Protein AF-A0A2N6J7V4-F1 (afdb_monomer_lite)

Structure (mmCIF, N/CA/C/O backbone):
data_AF-A0A2N6J7V4-F1
#
_entry.id   AF-A0A2N6J7V4-F1
#
loop_
_atom_site.group_PDB
_atom_site.id
_atom_site.type_symbol
_atom_site.label_atom_id
_atom_site.label_alt_id
_atom_site.label_comp_id
_atom_site.label_asym_id
_atom_site.label_entity_id
_atom_site.label_seq_id
_atom_site.pdbx_PDB_ins_code
_atom_site.Cartn_x
_atom_site.Cartn_y
_atom_site.Cartn_z
_atom_site.occupancy
_atom_site.B_iso_or_equiv
_atom_site.auth_seq_id
_atom_site.auth_comp_id
_atom_site.auth_asym_id
_atom_site.auth_atom_id
_atom_site.pdbx_PDB_model_num
ATOM 1 N N . MET A 1 1 ? -18.278 -46.602 -12.268 1.00 38.25 1 MET A N 1
ATOM 2 C CA . MET A 1 1 ? -18.346 -45.937 -10.948 1.00 38.25 1 MET A CA 1
ATOM 3 C C . MET A 1 1 ? -17.255 -44.877 -10.926 1.00 38.25 1 MET A C 1
ATOM 5 O O . MET A 1 1 ? -16.092 -45.246 -10.916 1.00 38.25 1 MET A O 1
ATOM 9 N N . ASN A 1 2 ? -17.610 -43.594 -11.039 1.00 44.28 2 ASN A N 1
ATOM 10 C CA . ASN A 1 2 ? -16.639 -42.495 -11.039 1.00 44.28 2 ASN A CA 1
ATOM 11 C C . ASN A 1 2 ? -16.479 -41.987 -9.604 1.00 44.28 2 ASN A C 1
ATOM 13 O O . ASN A 1 2 ? -17.447 -41.515 -9.011 1.00 44.28 2 ASN A O 1
ATOM 17 N N . ALA A 1 3 ? -15.284 -42.137 -9.037 1.00 55.78 3 ALA A N 1
ATOM 18 C CA . ALA A 1 3 ? -14.960 -41.598 -7.724 1.00 55.78 3 ALA A CA 1
ATOM 19 C C . ALA A 1 3 ? -14.807 -40.066 -7.817 1.00 55.78 3 ALA A C 1
ATOM 21 O O . ALA A 1 3 ? -14.189 -39.584 -8.770 1.00 55.78 3 ALA A O 1
ATOM 22 N N . PRO A 1 4 ? -15.340 -39.285 -6.863 1.00 52.34 4 PRO A N 1
ATOM 23 C CA . PRO A 1 4 ? -15.136 -37.845 -6.856 1.00 52.34 4 PRO A CA 1
ATOM 24 C C . PRO A 1 4 ? -13.683 -37.544 -6.472 1.00 52.34 4 PRO A C 1
ATOM 26 O O . PRO A 1 4 ? -13.243 -37.858 -5.364 1.00 52.34 4 PRO A O 1
ATOM 29 N N . LEU A 1 5 ? -12.938 -36.931 -7.394 1.00 55.72 5 LEU A N 1
ATOM 30 C CA . LEU A 1 5 ? -11.620 -36.367 -7.119 1.00 55.72 5 LEU A CA 1
ATOM 31 C C . LEU A 1 5 ? -11.803 -35.178 -6.167 1.00 55.72 5 LEU A C 1
ATOM 33 O O . LEU A 1 5 ? -12.220 -34.096 -6.575 1.00 55.72 5 LEU A O 1
ATOM 37 N N . LYS A 1 6 ? -11.529 -35.397 -4.879 1.00 50.66 6 LYS A N 1
ATOM 38 C CA . LYS A 1 6 ? -11.416 -34.319 -3.896 1.00 50.66 6 LYS A CA 1
ATOM 39 C C . LYS A 1 6 ? -10.133 -33.552 -4.193 1.00 50.66 6 LYS A C 1
ATOM 41 O O . LYS A 1 6 ? -9.037 -34.062 -3.988 1.00 50.66 6 LYS A O 1
ATOM 46 N N . PHE A 1 7 ? -10.283 -32.337 -4.700 1.00 53.12 7 PHE A N 1
ATOM 47 C CA . PHE A 1 7 ? -9.199 -31.371 -4.774 1.00 53.12 7 PHE A CA 1
ATOM 48 C C . PHE A 1 7 ? -8.951 -30.850 -3.354 1.00 53.12 7 PHE A C 1
ATOM 50 O O . PHE A 1 7 ? -9.675 -29.997 -2.848 1.00 53.12 7 PHE A O 1
ATOM 57 N N . GLU A 1 8 ? -7.950 -31.395 -2.670 1.00 46.50 8 GLU A N 1
ATOM 58 C CA . GLU A 1 8 ? -7.435 -30.745 -1.469 1.00 46.50 8 GLU A CA 1
ATOM 59 C C . GLU A 1 8 ? -6.614 -29.541 -1.921 1.00 46.50 8 GLU A C 1
ATOM 61 O O . GLU A 1 8 ? -5.462 -29.652 -2.339 1.00 46.50 8 GLU A O 1
ATOM 66 N N . VAL A 1 9 ? -7.249 -28.369 -1.889 1.00 51.03 9 VAL A N 1
ATOM 67 C CA . VAL A 1 9 ? -6.536 -27.096 -1.909 1.00 51.03 9 VAL A CA 1
ATOM 68 C C . VAL A 1 9 ? -5.698 -27.077 -0.639 1.00 51.03 9 VAL A C 1
ATOM 70 O O . VAL A 1 9 ? -6.197 -26.785 0.447 1.00 51.03 9 VAL A O 1
ATOM 73 N N . ILE A 1 10 ? -4.419 -27.421 -0.768 1.00 41.47 10 ILE A N 1
ATOM 74 C CA . ILE A 1 10 ? -3.425 -27.217 0.281 1.00 41.47 10 ILE A CA 1
ATOM 75 C C . ILE A 1 10 ? -3.166 -25.708 0.329 1.00 41.47 10 ILE A C 1
ATOM 77 O O 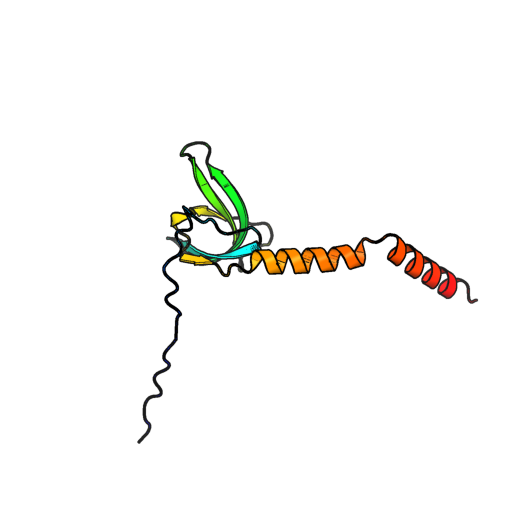. ILE A 1 10 ? -2.158 -25.204 -0.161 1.00 41.47 10 ILE A O 1
ATOM 81 N N . ALA A 1 11 ? -4.116 -24.956 0.882 1.00 43.50 11 ALA A N 1
ATOM 82 C CA . ALA A 1 11 ? -3.818 -23.640 1.402 1.00 43.50 11 ALA A CA 1
ATOM 83 C C . ALA A 1 11 ? -2.900 -23.904 2.590 1.00 43.50 11 ALA A C 1
ATOM 85 O O . ALA A 1 11 ? -3.351 -24.358 3.642 1.00 43.50 11 ALA A O 1
ATOM 86 N N . ALA A 1 12 ? -1.595 -23.712 2.393 1.00 41.38 12 ALA A N 1
ATOM 87 C CA . ALA A 1 12 ? -0.665 -23.647 3.500 1.00 41.38 12 ALA A CA 1
ATOM 88 C C . ALA A 1 12 ? -1.259 -22.642 4.489 1.00 41.38 12 ALA A C 1
ATOM 90 O O . ALA A 1 12 ? -1.295 -21.445 4.214 1.00 41.38 12 ALA A O 1
ATOM 91 N N . ALA A 1 13 ? -1.786 -23.138 5.608 1.00 44.03 13 ALA A N 1
ATOM 92 C CA . ALA A 1 13 ? -2.197 -22.323 6.732 1.00 44.03 13 ALA A CA 1
ATOM 93 C C . ALA A 1 13 ? -0.913 -21.782 7.368 1.00 44.03 13 ALA A C 1
ATOM 95 O O . ALA A 1 13 ? -0.489 -22.195 8.446 1.00 44.03 13 ALA A O 1
ATOM 96 N N . SER A 1 14 ? -0.221 -20.906 6.638 1.00 53.56 14 SER A N 1
ATOM 97 C CA . SER A 1 14 ? 0.848 -20.094 7.170 1.00 53.56 14 SER A CA 1
ATOM 98 C C . SER A 1 14 ? 0.201 -19.283 8.274 1.00 53.56 14 SER A C 1
ATOM 100 O O . SER A 1 14 ? -0.654 -18.440 8.005 1.00 53.56 14 SER A O 1
ATOM 102 N N . LYS A 1 15 ? 0.552 -19.629 9.512 1.00 55.84 15 LYS A N 1
ATOM 103 C CA . LYS A 1 15 ? 0.250 -18.901 10.742 1.00 55.84 15 LYS A CA 1
ATOM 104 C C . LYS A 1 15 ? 0.069 -17.418 10.411 1.00 55.84 15 LYS A C 1
ATOM 106 O O . LYS A 1 15 ? 1.021 -16.815 9.917 1.00 55.84 15 LYS A O 1
ATOM 111 N N . SER A 1 16 ? -1.146 -16.892 10.604 1.00 68.12 16 SER A N 1
ATOM 112 C CA . SER A 1 16 ? -1.492 -15.511 10.247 1.00 68.12 16 SER A CA 1
ATOM 113 C C . SER A 1 16 ? -0.400 -14.590 10.776 1.00 68.12 16 SER A C 1
ATOM 115 O O . SER A 1 16 ? -0.193 -14.503 11.988 1.00 68.12 16 SER A O 1
ATOM 117 N N . ARG A 1 17 ? 0.387 -14.010 9.867 1.00 83.12 17 ARG A N 1
ATOM 118 C CA . ARG A 1 17 ? 1.515 -13.164 10.239 1.00 83.12 17 ARG A CA 1
ATOM 119 C C . ARG A 1 17 ? 0.943 -11.898 10.856 1.00 83.12 17 ARG A C 1
ATOM 121 O O . ARG A 1 17 ? 0.064 -11.271 10.278 1.00 83.12 17 ARG A O 1
ATOM 128 N N . ASP A 1 18 ? 1.454 -11.522 12.019 1.00 88.19 18 ASP A N 1
ATOM 129 C CA . ASP A 1 18 ? 1.097 -10.247 12.625 1.00 88.19 18 ASP A CA 1
ATOM 130 C C . ASP A 1 18 ? 1.787 -9.122 11.844 1.00 88.19 18 ASP A C 1
ATOM 132 O O . ASP A 1 18 ? 2.967 -8.822 12.047 1.00 88.19 18 ASP A O 1
ATOM 136 N N . PHE A 1 19 ? 1.052 -8.520 10.913 1.00 90.00 19 PHE A N 1
ATOM 137 C CA . PHE A 1 19 ? 1.546 -7.413 10.103 1.00 90.00 19 PHE A CA 1
ATOM 138 C C . PHE A 1 19 ? 1.680 -6.109 10.892 1.00 90.00 19 PHE A C 1
ATOM 140 O O . PHE A 1 19 ? 2.413 -5.219 10.462 1.00 90.00 19 PHE A O 1
ATOM 147 N N . VAL A 1 20 ? 1.051 -5.991 12.065 1.00 88.19 20 VAL A N 1
ATOM 148 C CA . VAL A 1 20 ? 1.247 -4.842 12.955 1.00 88.19 20 VAL A CA 1
ATOM 149 C C . VAL A 1 20 ? 2.636 -4.901 13.577 1.00 88.19 20 VAL A C 1
ATOM 151 O O . VAL A 1 20 ? 3.305 -3.871 13.640 1.00 88.19 20 VAL A O 1
ATOM 154 N N . MET A 1 21 ? 3.106 -6.082 13.978 1.00 90.31 21 MET A N 1
ATOM 155 C CA . MET A 1 21 ? 4.457 -6.266 14.525 1.00 90.31 21 MET A CA 1
ATOM 156 C C . MET A 1 21 ? 5.520 -6.406 13.431 1.00 90.31 21 MET A C 1
ATOM 158 O O . MET A 1 21 ? 6.622 -5.873 13.559 1.00 90.31 21 MET A O 1
ATOM 162 N N . GLN A 1 22 ? 5.188 -7.084 12.334 1.00 90.75 22 GLN A N 1
ATOM 163 C CA . GLN A 1 22 ? 6.082 -7.344 11.207 1.00 90.75 22 GLN A CA 1
ATOM 164 C C . GLN A 1 22 ? 5.458 -6.818 9.907 1.00 90.75 22 GLN A C 1
ATOM 166 O O . GLN A 1 22 ? 4.897 -7.604 9.132 1.00 90.75 22 GLN A O 1
ATOM 171 N N . PRO A 1 23 ? 5.553 -5.501 9.637 1.00 90.94 23 PRO A N 1
ATOM 172 C CA . PRO A 1 23 ? 4.926 -4.893 8.469 1.00 90.94 23 PRO A CA 1
ATOM 173 C C . PRO A 1 23 ? 5.465 -5.484 7.162 1.00 90.94 23 PRO A C 1
ATOM 175 O O . PRO A 1 23 ? 6.631 -5.900 7.108 1.00 90.94 23 PRO A O 1
ATOM 178 N N . PRO A 1 24 ? 4.642 -5.529 6.102 1.00 92.81 24 PRO A N 1
ATOM 179 C CA . PRO A 1 24 ? 5.123 -5.868 4.772 1.00 92.81 24 PRO A CA 1
ATOM 180 C C . PRO A 1 24 ? 6.146 -4.830 4.294 1.00 92.81 24 PRO A C 1
ATOM 182 O O . PRO A 1 24 ? 6.199 -3.693 4.774 1.00 92.81 24 PRO A O 1
ATOM 185 N N . GLN A 1 25 ? 6.997 -5.247 3.369 1.00 92.75 25 GLN A N 1
ATOM 186 C CA . GLN A 1 25 ? 8.018 -4.417 2.749 1.00 92.75 25 GLN A CA 1
ATOM 187 C C . GLN A 1 25 ? 7.466 -3.725 1.503 1.00 92.75 25 GLN A C 1
ATOM 189 O O . GLN A 1 25 ? 6.454 -4.131 0.937 1.00 92.75 25 GLN A O 1
ATOM 194 N N . SER A 1 26 ? 8.157 -2.685 1.034 1.00 92.31 26 SER A N 1
ATOM 195 C CA . SER A 1 26 ? 7.850 -2.124 -0.281 1.00 92.31 26 SER A CA 1
ATOM 196 C C . SER A 1 26 ? 8.041 -3.172 -1.384 1.00 92.31 26 SER A C 1
ATOM 198 O O . SER A 1 26 ? 8.965 -3.988 -1.333 1.00 92.31 26 SER A O 1
ATOM 200 N N . LEU A 1 27 ? 7.160 -3.120 -2.382 1.00 93.25 27 LEU A N 1
ATOM 201 C CA . LEU A 1 27 ? 6.978 -4.074 -3.480 1.00 93.25 27 LEU A CA 1
ATOM 202 C C . LEU A 1 27 ? 6.484 -5.472 -3.074 1.00 93.25 27 LEU A C 1
ATOM 204 O O . LEU A 1 27 ? 6.355 -6.338 -3.947 1.00 93.25 27 LEU A O 1
ATOM 208 N N . ASP A 1 28 ? 6.189 -5.722 -1.79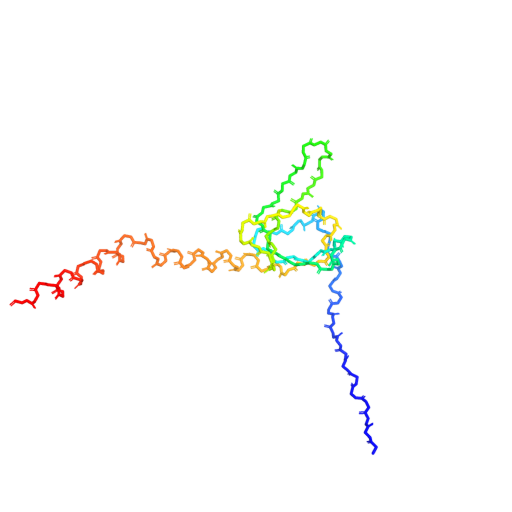7 1.00 94.75 28 ASP A N 1
ATOM 209 C CA . ASP A 1 28 ? 5.431 -6.919 -1.429 1.00 94.75 28 ASP A CA 1
ATOM 210 C C . ASP A 1 28 ? 4.013 -6.810 -1.995 1.00 94.75 28 ASP A C 1
ATOM 212 O O . ASP A 1 28 ? 3.398 -5.739 -1.955 1.00 94.75 28 ASP A O 1
ATOM 216 N N . ARG A 1 29 ? 3.488 -7.925 -2.510 1.00 95.00 29 ARG A N 1
ATOM 217 C CA . ARG A 1 29 ? 2.078 -8.015 -2.884 1.00 95.00 29 ARG A CA 1
ATOM 218 C C . ARG A 1 29 ? 1.302 -8.479 -1.669 1.00 95.00 29 ARG A C 1
ATOM 220 O O . ARG A 1 29 ? 1.603 -9.536 -1.109 1.00 95.00 29 ARG A O 1
ATOM 227 N N . ILE A 1 30 ? 0.308 -7.698 -1.276 1.00 94.88 30 ILE A N 1
ATOM 228 C CA . ILE A 1 30 ? -0.537 -8.003 -0.130 1.00 94.88 30 ILE A CA 1
ATOM 229 C C . ILE A 1 30 ? -1.980 -8.217 -0.553 1.00 94.88 30 ILE A C 1
ATOM 231 O O . ILE A 1 30 ? -2.434 -7.693 -1.569 1.00 94.88 30 ILE A O 1
ATOM 235 N N . THR A 1 31 ? -2.694 -8.979 0.263 1.00 95.00 31 THR A N 1
ATOM 236 C CA . THR A 1 31 ? -4.139 -9.177 0.168 1.00 95.00 31 THR A CA 1
ATOM 237 C C . THR A 1 31 ? -4.788 -8.672 1.445 1.00 95.00 31 THR A C 1
ATOM 239 O O . THR A 1 31 ? -4.264 -8.916 2.537 1.00 95.00 31 THR A O 1
ATOM 242 N N . PHE A 1 32 ? -5.916 -7.985 1.324 1.00 92.94 32 PHE A N 1
ATOM 243 C CA . PHE A 1 32 ? -6.652 -7.403 2.445 1.00 92.94 32 PHE A CA 1
ATOM 244 C C . PHE A 1 32 ? -8.150 -7.385 2.142 1.00 92.94 32 PHE A C 1
ATOM 246 O O . PHE A 1 32 ? -8.559 -7.466 0.982 1.00 92.94 32 PHE A O 1
ATOM 253 N N . ASN A 1 33 ? -8.962 -7.297 3.193 1.00 89.06 33 ASN A N 1
ATOM 254 C CA . ASN A 1 33 ? -10.410 -7.202 3.054 1.00 89.06 33 ASN A CA 1
ATOM 255 C C . ASN A 1 33 ? -10.850 -5.742 3.059 1.00 89.06 33 ASN A C 1
ATOM 257 O O . ASN A 1 33 ? -10.437 -4.961 3.915 1.00 89.06 33 ASN A O 1
ATOM 261 N N . THR A 1 34 ? -11.744 -5.410 2.141 1.00 84.12 34 THR A N 1
ATOM 262 C CA . THR A 1 34 ? -12.459 -4.141 2.105 1.00 84.12 34 THR A CA 1
ATOM 263 C C . THR A 1 34 ? -13.928 -4.421 2.420 1.00 84.12 34 THR A C 1
ATOM 265 O O . THR A 1 34 ? -14.485 -5.365 1.857 1.00 84.12 34 THR A O 1
ATOM 268 N N . PRO A 1 35 ? -14.578 -3.639 3.299 1.00 81.12 35 PRO A N 1
ATOM 269 C CA . PRO A 1 35 ? -15.985 -3.859 3.634 1.00 81.12 35 PRO A CA 1
ATOM 270 C C . PRO A 1 35 ? -16.914 -3.748 2.416 1.00 81.12 35 PRO A C 1
ATOM 272 O O . PRO A 1 35 ? -17.898 -4.478 2.349 1.00 81.12 35 PRO A O 1
ATOM 275 N N . ASP A 1 36 ? -16.576 -2.886 1.454 1.00 84.56 36 ASP A N 1
ATOM 276 C CA . ASP A 1 36 ? -17.415 -2.611 0.283 1.00 84.56 36 ASP A CA 1
ATOM 277 C C . ASP A 1 36 ? -17.141 -3.565 -0.896 1.00 84.56 36 ASP A C 1
ATOM 279 O O . ASP A 1 36 ? -18.070 -4.006 -1.567 1.00 84.56 36 ASP A O 1
ATOM 283 N N . ASP A 1 37 ? -15.872 -3.934 -1.113 1.00 82.06 37 ASP A N 1
ATOM 284 C CA . ASP A 1 37 ? -15.412 -4.598 -2.347 1.00 82.06 37 ASP A CA 1
ATOM 285 C C . ASP A 1 37 ? -14.936 -6.052 -2.139 1.00 82.06 37 ASP A C 1
ATOM 287 O O . ASP A 1 37 ? -14.523 -6.730 -3.082 1.00 82.06 37 ASP A O 1
ATOM 291 N N . GLY A 1 38 ? -14.969 -6.558 -0.903 1.00 86.44 38 GLY A N 1
ATOM 292 C CA . GLY A 1 38 ? -14.477 -7.896 -0.572 1.00 86.44 38 GLY A CA 1
ATOM 293 C C . GLY A 1 38 ? -12.946 -7.989 -0.550 1.00 86.44 38 GLY A C 1
ATOM 294 O O . GLY A 1 38 ? -12.264 -7.096 -0.050 1.00 86.44 38 GLY A O 1
ATOM 295 N N . VAL A 1 39 ? -12.390 -9.107 -1.028 1.00 90.12 39 VAL A N 1
ATOM 296 C CA . VAL A 1 39 ? -10.938 -9.365 -0.990 1.00 90.12 39 VAL A CA 1
ATOM 297 C C . VAL A 1 39 ? -10.248 -8.619 -2.130 1.00 90.12 39 VAL A C 1
ATOM 299 O O . VAL A 1 39 ? -10.491 -8.908 -3.300 1.00 90.12 39 VAL A O 1
ATOM 302 N N . MET A 1 40 ? -9.333 -7.714 -1.793 1.00 92.25 40 MET A N 1
ATOM 303 C CA . MET A 1 40 ? -8.512 -6.985 -2.759 1.00 92.25 40 MET A CA 1
ATOM 304 C C . MET A 1 40 ? -7.036 -7.371 -2.643 1.00 92.25 40 MET A C 1
ATOM 306 O O . MET A 1 40 ? -6.587 -7.919 -1.631 1.00 92.25 40 MET A O 1
ATOM 310 N N . ALA A 1 41 ? -6.275 -7.073 -3.696 1.00 94.06 41 ALA A N 1
ATOM 311 C CA . ALA A 1 41 ? -4.838 -7.293 -3.755 1.00 94.06 41 ALA A CA 1
ATOM 312 C C . ALA A 1 41 ? -4.121 -6.120 -4.430 1.00 94.06 41 ALA A C 1
ATOM 314 O O . ALA A 1 41 ? -4.686 -5.431 -5.284 1.00 94.06 41 ALA A O 1
ATOM 315 N N . GLY A 1 42 ? -2.868 -5.908 -4.045 1.00 94.31 42 GLY A N 1
ATOM 316 C CA . GLY A 1 42 ? -2.026 -4.892 -4.656 1.00 94.31 42 GLY A CA 1
ATOM 317 C C . GLY A 1 42 ? -0.617 -4.865 -4.084 1.00 94.31 42 GLY A C 1
ATOM 318 O O . GLY A 1 42 ? -0.281 -5.624 -3.169 1.00 94.31 42 GLY A O 1
ATOM 319 N N . TYR A 1 43 ? 0.209 -3.975 -4.621 1.00 95.38 43 TYR A N 1
ATOM 320 C CA . TYR A 1 43 ? 1.609 -3.828 -4.244 1.00 95.38 43 TYR A CA 1
ATOM 321 C C . TYR A 1 43 ? 1.805 -2.705 -3.235 1.00 95.38 43 TYR A C 1
ATOM 323 O O . TYR A 1 43 ? 1.341 -1.580 -3.417 1.00 95.38 43 TYR A O 1
ATOM 331 N N . VAL A 1 44 ? 2.543 -2.995 -2.166 1.00 95.31 44 VAL A N 1
ATOM 332 C CA . VAL A 1 44 ? 2.902 -1.996 -1.160 1.00 95.31 44 VAL A CA 1
ATOM 333 C C . VAL A 1 44 ? 3.913 -1.024 -1.757 1.00 95.31 44 VAL A C 1
ATOM 335 O O . VAL A 1 44 ? 5.036 -1.397 -2.081 1.00 95.31 44 VAL A O 1
ATOM 338 N N . SER A 1 45 ? 3.553 0.250 -1.840 1.00 94.38 45 SER A N 1
ATOM 339 C CA . SER A 1 45 ? 4.483 1.315 -2.211 1.00 94.38 45 SER A CA 1
ATOM 340 C C . SER A 1 45 ? 5.289 1.769 -0.991 1.00 94.38 45 SER A C 1
ATOM 342 O O . SER A 1 45 ? 6.521 1.715 -0.978 1.00 94.38 45 SER A O 1
ATOM 344 N N . VAL A 1 46 ? 4.597 2.144 0.092 1.00 94.38 46 VAL A N 1
ATOM 345 C CA . VAL A 1 46 ? 5.228 2.664 1.313 1.00 94.38 46 VAL A CA 1
ATOM 346 C C . VAL A 1 46 ? 4.377 2.398 2.553 1.00 94.38 46 VAL A C 1
ATOM 348 O O . VAL A 1 46 ? 3.151 2.378 2.486 1.00 94.38 46 VAL A O 1
ATOM 351 N N . ILE A 1 47 ? 5.022 2.242 3.711 1.00 94.62 47 ILE A N 1
ATOM 352 C CA . ILE A 1 47 ? 4.348 2.202 5.014 1.00 94.62 47 ILE A CA 1
ATOM 353 C C . ILE A 1 47 ? 4.463 3.575 5.674 1.00 94.62 47 ILE A C 1
ATOM 355 O O . ILE A 1 47 ? 5.566 4.105 5.811 1.00 94.62 47 ILE A O 1
ATOM 359 N N . ARG A 1 48 ? 3.338 4.155 6.102 1.00 93.38 48 ARG 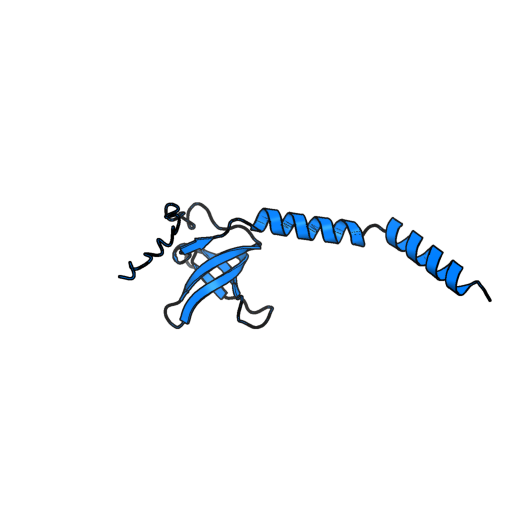A N 1
ATOM 360 C CA . ARG A 1 48 ? 3.301 5.456 6.788 1.00 93.38 48 ARG A CA 1
ATOM 361 C C . ARG A 1 48 ? 2.484 5.384 8.066 1.00 93.38 48 ARG A C 1
ATOM 363 O O . ARG A 1 48 ? 1.484 4.677 8.130 1.00 93.38 48 ARG A O 1
ATOM 370 N N . GLN A 1 49 ? 2.902 6.140 9.072 1.00 92.81 49 GLN A N 1
ATOM 371 C CA . GLN A 1 49 ? 2.133 6.322 10.297 1.00 92.81 49 GLN A CA 1
ATOM 372 C C . GLN A 1 49 ? 1.132 7.467 10.115 1.00 92.81 49 GLN A C 1
ATOM 374 O O . GLN A 1 49 ? 1.476 8.518 9.575 1.00 92.81 49 GLN A O 1
ATOM 379 N N . HIS A 1 50 ? -0.106 7.266 10.553 1.00 89.19 50 HIS A N 1
ATOM 380 C CA . HIS A 1 50 ? -1.110 8.312 10.611 1.00 89.19 50 HIS A CA 1
ATOM 381 C C . HIS A 1 50 ? -0.850 9.220 11.819 1.00 89.19 50 HIS A C 1
ATOM 383 O O . HIS A 1 50 ? -0.638 8.745 12.934 1.00 89.19 50 HIS A O 1
ATOM 389 N N . LEU A 1 51 ? -0.868 10.536 11.589 1.00 87.38 51 LEU A N 1
ATOM 390 C CA . LEU A 1 51 ? -0.442 11.533 12.575 1.00 87.38 51 LEU A CA 1
ATOM 391 C C . LEU A 1 51 ? -1.400 11.667 13.768 1.00 87.38 51 LEU A C 1
ATOM 393 O O . LEU A 1 51 ? -0.963 12.061 14.841 1.00 87.38 51 LEU A O 1
ATOM 397 N N . GLY A 1 52 ? -2.686 11.344 13.596 1.00 89.25 52 GLY A N 1
ATOM 398 C CA . GLY A 1 52 ? -3.683 11.497 14.659 1.00 89.25 52 GLY A CA 1
ATOM 399 C C . GLY A 1 52 ? -3.675 10.359 15.681 1.00 89.25 52 GLY A C 1
ATOM 400 O O . GLY A 1 52 ? -3.633 10.599 16.881 1.00 89.25 52 GLY A O 1
ATOM 401 N N . ASN A 1 53 ? -3.718 9.112 15.208 1.00 87.88 53 ASN A N 1
ATOM 402 C CA . ASN A 1 53 ? -3.901 7.927 16.057 1.00 87.88 53 ASN A CA 1
ATOM 403 C C . ASN A 1 53 ? -2.642 7.050 16.186 1.00 87.88 53 ASN A C 1
ATOM 405 O O . ASN A 1 53 ? -2.677 6.024 16.862 1.00 87.88 53 ASN A O 1
ATOM 409 N N . GLY A 1 54 ? -1.543 7.406 15.511 1.00 86.88 54 GLY A N 1
ATOM 410 C CA . GLY A 1 54 ? -0.296 6.642 15.530 1.00 86.88 54 GLY A CA 1
ATOM 411 C C . GLY A 1 54 ? -0.366 5.280 14.828 1.00 86.88 54 GLY A C 1
ATOM 412 O O . GLY A 1 54 ? 0.617 4.537 14.853 1.00 86.88 54 GLY A O 1
ATOM 413 N N . GLN A 1 55 ? -1.482 4.930 14.185 1.00 90.75 55 GLN A N 1
ATOM 414 C CA . GLN A 1 55 ? -1.615 3.672 13.457 1.00 90.75 55 GLN A CA 1
ATOM 415 C C . GLN A 1 55 ? -0.815 3.712 12.159 1.00 90.75 55 GLN A C 1
ATOM 417 O O . GLN A 1 55 ? -0.699 4.748 11.506 1.00 90.75 55 GLN A O 1
ATOM 422 N N . ARG A 1 56 ? -0.254 2.570 11.766 1.00 94.00 56 ARG A N 1
ATOM 423 C CA . ARG A 1 56 ? 0.479 2.438 10.506 1.00 94.00 56 ARG A CA 1
ATOM 424 C C . ARG A 1 56 ? -0.431 1.905 9.410 1.00 94.00 56 ARG A C 1
ATOM 426 O O . ARG A 1 56 ? -1.228 0.999 9.642 1.00 94.00 56 ARG A O 1
ATOM 433 N N . PHE A 1 57 ? -0.247 2.454 8.219 1.00 94.94 57 PHE A N 1
ATOM 434 C CA . PHE A 1 57 ? -0.965 2.095 7.009 1.00 94.94 57 PHE A CA 1
ATOM 435 C C . PHE A 1 57 ? 0.029 1.715 5.919 1.00 94.94 57 PHE A C 1
ATOM 437 O O . PHE A 1 57 ? 1.039 2.401 5.718 1.00 94.94 57 PHE A O 1
ATOM 444 N N . ALA A 1 58 ? -0.279 0.643 5.200 1.00 95.38 58 ALA A N 1
ATOM 445 C CA . ALA A 1 58 ? 0.335 0.351 3.921 1.00 95.38 58 ALA A CA 1
ATOM 446 C C . ALA A 1 58 ? -0.365 1.171 2.837 1.00 95.38 58 ALA A C 1
ATOM 448 O O . ALA A 1 58 ? -1.582 1.118 2.705 1.00 95.38 58 ALA A O 1
ATOM 449 N N . TRP A 1 59 ? 0.399 1.941 2.071 1.00 95.19 59 TRP A N 1
ATOM 450 C CA . TRP A 1 59 ? -0.084 2.582 0.854 1.00 95.19 59 TRP A CA 1
ATOM 451 C C . TRP A 1 59 ? 0.096 1.602 -0.291 1.00 95.19 59 TRP A C 1
ATOM 453 O O . TRP A 1 59 ? 1.228 1.266 -0.644 1.00 95.19 59 TRP A O 1
ATOM 463 N N . VAL A 1 60 ? -1.023 1.118 -0.814 1.00 94.69 60 VAL A N 1
ATOM 464 C CA . VAL A 1 60 ? -1.077 0.001 -1.753 1.00 94.69 60 VAL A CA 1
ATOM 465 C C . VAL A 1 60 ? -1.584 0.497 -3.094 1.00 94.69 60 VAL A C 1
ATOM 467 O O . VAL A 1 60 ? -2.632 1.136 -3.154 1.00 94.69 60 VAL A O 1
ATOM 470 N N . GLU A 1 61 ? -0.846 0.191 -4.150 1.00 94.69 61 GLU A N 1
ATOM 471 C CA . GLU A 1 61 ? -1.313 0.324 -5.528 1.00 94.69 61 GLU A CA 1
ATOM 472 C C . GLU A 1 61 ? -2.070 -0.949 -5.907 1.00 94.69 61 GLU A C 1
ATOM 474 O O . GLU A 1 61 ? -1.536 -2.050 -5.759 1.00 94.69 61 GLU A O 1
ATOM 479 N N . LEU A 1 62 ? -3.333 -0.818 -6.310 1.00 93.44 62 LEU A N 1
ATOM 480 C CA . LEU A 1 62 ? -4.229 -1.960 -6.514 1.00 93.44 62 LEU A CA 1
ATOM 481 C C . LEU A 1 62 ? -4.013 -2.599 -7.888 1.00 93.44 62 LEU A C 1
ATOM 483 O O . LEU A 1 62 ? -3.827 -1.896 -8.874 1.00 93.44 62 LEU A O 1
ATOM 487 N N . ASP A 1 63 ? -4.100 -3.932 -7.959 1.00 88.56 63 ASP A N 1
ATOM 488 C CA . ASP A 1 63 ? -3.845 -4.683 -9.202 1.00 88.56 63 ASP A CA 1
ATOM 489 C C . ASP A 1 63 ? -4.849 -4.355 -10.330 1.00 88.56 63 ASP A C 1
ATOM 491 O O . ASP A 1 63 ? -4.512 -4.469 -11.507 1.00 88.56 63 ASP A O 1
ATOM 495 N N . ASN A 1 64 ? -6.082 -3.973 -9.975 1.00 84.44 64 ASN A N 1
ATOM 496 C CA . ASN A 1 64 ? -7.208 -3.808 -10.905 1.00 84.44 64 ASN A CA 1
ATOM 497 C C . ASN A 1 64 ? -7.644 -2.343 -11.103 1.00 84.44 64 ASN A C 1
ATOM 499 O O . ASN A 1 64 ? -8.686 -2.103 -11.707 1.00 84.44 64 ASN A O 1
ATOM 503 N N . GLU A 1 65 ? -6.883 -1.377 -10.588 1.00 83.12 65 GLU A N 1
ATOM 504 C CA . GLU A 1 65 ? -7.194 0.056 -10.691 1.00 83.12 65 GLU A CA 1
ATOM 505 C C . GLU A 1 65 ? -6.198 0.788 -11.597 1.00 83.12 65 GLU A C 1
ATOM 507 O O . GLU A 1 65 ? -5.188 0.236 -12.040 1.00 83.12 65 GLU A O 1
ATOM 512 N N . LEU A 1 66 ? -6.488 2.057 -11.890 1.00 82.88 66 LEU A N 1
ATOM 513 C CA . LEU A 1 66 ? -5.584 2.920 -12.647 1.00 82.88 66 LEU A CA 1
ATOM 514 C C . LEU A 1 66 ? -4.239 3.078 -11.922 1.00 82.88 66 LEU A C 1
ATOM 516 O O . LEU A 1 66 ? -4.188 3.344 -10.719 1.00 82.88 66 LEU A O 1
ATOM 520 N N . ALA A 1 67 ? -3.148 2.980 -12.686 1.00 82.19 67 ALA A N 1
ATOM 521 C CA . ALA A 1 67 ? -1.799 3.184 -12.169 1.00 82.19 67 ALA A CA 1
ATOM 522 C C . ALA A 1 67 ? -1.675 4.547 -11.469 1.00 82.19 67 ALA A C 1
ATOM 524 O O . ALA A 1 67 ? -2.153 5.570 -11.969 1.00 82.19 67 ALA A O 1
ATOM 525 N N . GLY A 1 68 ? -1.019 4.557 -10.310 1.00 83.38 68 GLY A N 1
ATOM 526 C CA . GLY A 1 68 ? -0.892 5.743 -9.463 1.00 83.38 68 GLY A CA 1
ATOM 527 C C . GLY A 1 68 ? -2.077 6.013 -8.528 1.00 83.38 68 GLY A C 1
ATOM 528 O O . GLY A 1 68 ? -2.022 6.979 -7.761 1.00 83.38 68 GLY A O 1
ATOM 529 N N . GLN A 1 69 ? -3.121 5.177 -8.529 1.00 88.31 69 GLN A N 1
ATOM 530 C CA . GLN A 1 69 ? -4.150 5.206 -7.494 1.00 88.31 69 GLN A CA 1
ATOM 531 C C . GLN A 1 69 ? -3.728 4.349 -6.299 1.00 88.31 69 GLN A C 1
ATOM 533 O O . GLN A 1 69 ? -3.484 3.149 -6.415 1.00 88.31 69 GLN A O 1
ATOM 538 N N . PHE A 1 70 ? -3.667 4.977 -5.125 1.00 91.56 70 PHE A N 1
ATOM 539 C CA . PHE A 1 70 ? -3.236 4.316 -3.899 1.00 91.56 70 PHE A CA 1
ATOM 540 C C . PHE A 1 70 ? -4.351 4.266 -2.864 1.00 91.56 70 PHE A C 1
ATOM 542 O O . PHE A 1 70 ? -5.052 5.253 -2.630 1.00 91.56 70 PHE A O 1
ATOM 549 N N . ARG A 1 71 ? -4.449 3.130 -2.178 1.00 91.88 71 ARG A N 1
ATOM 550 C CA . ARG A 1 71 ? -5.331 2.932 -1.029 1.00 91.88 71 ARG A CA 1
ATOM 551 C C . ARG A 1 71 ? -4.496 2.792 0.239 1.00 91.88 71 ARG A C 1
ATOM 553 O O . ARG A 1 71 ? -3.525 2.038 0.278 1.00 91.88 71 ARG A O 1
ATOM 560 N N . GLY A 1 72 ? -4.876 3.524 1.283 1.00 93.12 72 GLY A N 1
ATOM 561 C CA . GLY A 1 72 ? -4.325 3.337 2.621 1.00 93.12 72 GLY A CA 1
ATOM 562 C C . GLY A 1 72 ? -5.003 2.152 3.301 1.00 93.12 72 GLY A C 1
ATOM 563 O O . GLY A 1 72 ? -6.195 2.209 3.581 1.00 93.12 72 GLY A O 1
ATOM 564 N N . VAL A 1 73 ? -4.245 1.096 3.575 1.00 93.38 73 VAL A N 1
ATOM 565 C CA . VAL A 1 73 ? -4.724 -0.134 4.215 1.00 93.38 73 VAL A CA 1
ATOM 566 C C . VAL A 1 73 ? -4.133 -0.225 5.623 1.00 93.38 73 VAL A C 1
ATOM 568 O O . VAL A 1 73 ? -2.902 -0.218 5.753 1.00 93.38 73 VAL A O 1
ATOM 571 N N . PRO A 1 74 ? -4.951 -0.288 6.689 1.00 93.19 74 PRO A N 1
ATOM 572 C CA . PRO A 1 74 ? -4.452 -0.547 8.035 1.00 93.19 74 PRO A CA 1
ATOM 573 C C . PRO A 1 74 ? -3.665 -1.855 8.072 1.00 93.19 74 PRO A C 1
ATOM 575 O O . PRO A 1 74 ? -4.102 -2.859 7.517 1.00 93.19 74 PRO A O 1
ATOM 578 N N . LEU A 1 75 ? -2.526 -1.886 8.771 1.00 93.25 75 LEU A N 1
ATOM 579 C CA . LEU A 1 75 ? -1.739 -3.125 8.865 1.00 93.25 75 LEU A CA 1
ATOM 580 C C . LEU A 1 75 ? -2.518 -4.290 9.500 1.00 93.25 75 LEU A C 1
ATOM 582 O O . LEU A 1 75 ? -2.220 -5.441 9.206 1.00 93.25 75 LEU A O 1
ATOM 586 N N . ALA A 1 76 ? -3.506 -3.993 10.348 1.00 90.75 76 ALA A N 1
ATOM 587 C CA . ALA A 1 76 ? -4.357 -4.992 10.990 1.00 90.75 76 ALA A CA 1
ATOM 588 C C . ALA A 1 76 ? -5.324 -5.697 10.018 1.00 90.75 76 ALA A C 1
ATOM 590 O O . ALA A 1 76 ? -5.737 -6.818 10.296 1.00 90.75 76 ALA A O 1
ATOM 591 N N . ASP A 1 77 ? -5.640 -5.074 8.880 1.00 91.25 77 ASP A N 1
ATOM 592 C CA . ASP A 1 77 ? -6.614 -5.597 7.909 1.00 91.25 77 ASP A CA 1
ATOM 593 C C . ASP A 1 77 ? -5.949 -6.446 6.812 1.00 91.25 77 ASP A C 1
ATOM 595 O O . ASP A 1 77 ? -6.616 -7.016 5.943 1.00 91.25 77 ASP A O 1
ATOM 599 N N . ILE A 1 78 ? -4.617 -6.538 6.839 1.00 92.50 78 ILE A N 1
ATOM 600 C CA . ILE A 1 78 ? -3.838 -7.347 5.906 1.00 92.50 78 ILE A CA 1
ATOM 601 C C . ILE A 1 78 ? -3.965 -8.816 6.300 1.00 92.50 78 ILE A C 1
ATOM 603 O O . ILE A 1 78 ? -3.621 -9.211 7.412 1.00 92.50 78 ILE A O 1
ATOM 607 N N . ILE A 1 79 ? -4.404 -9.640 5.352 1.00 92.56 79 ILE A N 1
ATOM 608 C CA . ILE A 1 79 ? -4.616 -11.080 5.558 1.00 92.56 79 ILE A CA 1
ATOM 609 C C . ILE A 1 79 ? -3.512 -11.934 4.929 1.00 92.56 79 ILE A C 1
ATOM 611 O O . ILE A 1 79 ? -3.334 -13.090 5.305 1.00 92.56 79 ILE A O 1
ATOM 615 N N . GLY A 1 80 ? -2.746 -11.380 3.985 1.00 92.75 80 GLY A N 1
ATOM 616 C CA . GLY A 1 80 ? -1.698 -12.115 3.282 1.00 92.75 80 GLY A CA 1
ATOM 617 C C . GLY A 1 80 ? -0.643 -11.204 2.669 1.00 92.75 80 GLY A C 1
ATOM 618 O O . GLY A 1 80 ? -0.907 -10.047 2.351 1.00 92.75 80 GLY A O 1
ATOM 619 N N . CYS A 1 81 ? 0.567 -11.741 2.525 1.00 93.19 81 CYS A N 1
ATOM 620 C CA . CYS A 1 81 ? 1.718 -11.067 1.937 1.00 93.19 81 CYS A CA 1
ATOM 621 C C . CYS A 1 81 ? 2.625 -12.106 1.278 1.00 93.19 81 CYS A C 1
ATOM 623 O O . CYS A 1 81 ? 2.934 -13.128 1.892 1.00 93.19 81 CYS A O 1
ATOM 625 N N . ASP A 1 82 ? 3.063 -11.846 0.049 1.00 91.75 82 ASP A N 1
ATOM 626 C CA . ASP A 1 82 ? 3.918 -12.773 -0.699 1.00 91.75 82 ASP A CA 1
ATOM 627 C C . ASP A 1 82 ? 5.408 -12.712 -0.315 1.00 91.75 82 ASP A C 1
ATOM 629 O O . ASP A 1 82 ? 6.171 -13.602 -0.687 1.00 91.75 82 ASP A O 1
ATOM 633 N N . ASN A 1 83 ? 5.828 -11.679 0.427 1.00 88.69 83 ASN A N 1
ATOM 634 C CA . ASN A 1 83 ? 7.216 -11.410 0.837 1.00 88.69 83 ASN A CA 1
ATOM 635 C C . ASN A 1 83 ? 8.228 -11.390 -0.324 1.00 88.69 83 ASN A C 1
ATOM 637 O O . ASN A 1 83 ? 9.424 -11.620 -0.121 1.00 88.69 83 ASN A O 1
ATOM 641 N N . CYS A 1 84 ? 7.767 -11.151 -1.551 1.00 88.50 84 CYS A N 1
ATOM 642 C CA . CYS A 1 84 ? 8.609 -11.159 -2.746 1.00 88.50 84 CYS A CA 1
ATOM 643 C C . CYS A 1 84 ? 9.176 -9.770 -3.084 1.00 88.50 84 CYS A C 1
ATOM 645 O O . CYS A 1 84 ? 9.933 -9.628 -4.046 1.00 88.50 84 CYS A O 1
ATOM 647 N N . GLY A 1 85 ? 8.865 -8.742 -2.296 1.00 84.19 85 GLY A N 1
ATOM 648 C CA . GLY A 1 85 ? 9.350 -7.374 -2.456 1.00 84.19 85 GLY A CA 1
ATOM 649 C C . GLY A 1 85 ? 10.875 -7.259 -2.524 1.00 84.19 85 GLY A C 1
ATOM 650 O O . GLY A 1 85 ? 11.370 -6.582 -3.427 1.00 84.19 85 GLY A O 1
ATOM 651 N N . PRO A 1 86 ? 11.668 -7.954 -1.678 1.00 86.81 86 PRO A N 1
ATOM 652 C CA . PRO A 1 86 ? 13.124 -7.974 -1.814 1.00 86.81 86 PRO A CA 1
ATOM 653 C C . PRO A 1 86 ? 13.593 -8.479 -3.185 1.00 86.81 86 PRO A C 1
ATOM 655 O O . PRO A 1 86 ? 14.413 -7.822 -3.823 1.00 86.81 86 PRO A O 1
ATOM 658 N N . ALA A 1 87 ? 13.027 -9.588 -3.672 1.00 87.25 87 ALA A N 1
ATOM 659 C CA . ALA A 1 87 ? 13.364 -10.145 -4.980 1.00 87.25 87 ALA A CA 1
ATOM 660 C C . ALA A 1 87 ? 12.974 -9.192 -6.125 1.00 87.25 87 ALA A C 1
ATOM 662 O O . ALA A 1 87 ? 13.768 -8.978 -7.041 1.00 87.25 87 ALA A O 1
ATOM 663 N N . ARG A 1 88 ? 11.799 -8.549 -6.045 1.00 87.81 88 ARG A N 1
ATOM 664 C CA . ARG A 1 88 ? 11.362 -7.538 -7.025 1.00 87.81 88 ARG A CA 1
ATOM 665 C C . ARG A 1 88 ? 12.271 -6.314 -7.041 1.00 87.81 88 ARG A C 1
ATOM 667 O O . ARG A 1 88 ? 12.659 -5.870 -8.117 1.00 87.81 88 ARG A O 1
ATOM 674 N N . ARG A 1 89 ? 12.665 -5.800 -5.869 1.00 84.62 89 ARG A N 1
ATOM 675 C CA . ARG A 1 89 ? 13.627 -4.688 -5.765 1.00 84.62 89 ARG A CA 1
ATOM 676 C C . ARG A 1 89 ? 14.963 -5.055 -6.399 1.00 84.62 89 ARG A C 1
ATOM 678 O O . ARG A 1 89 ? 15.518 -4.259 -7.148 1.00 84.62 89 ARG A O 1
ATOM 685 N N . GLN A 1 90 ? 15.455 -6.263 -6.134 1.00 84.94 90 GLN A N 1
ATOM 686 C CA . GLN A 1 90 ? 16.717 -6.738 -6.696 1.00 84.94 90 GLN A CA 1
ATOM 687 C C . GLN A 1 90 ? 16.650 -6.858 -8.226 1.00 84.94 90 GLN A C 1
ATOM 689 O O . GLN A 1 90 ? 17.563 -6.410 -8.916 1.00 84.94 90 GLN A O 1
ATOM 694 N N . ALA A 1 91 ? 15.557 -7.406 -8.762 1.00 83.88 91 ALA A N 1
ATOM 695 C CA . ALA A 1 91 ? 15.338 -7.524 -10.203 1.00 83.88 91 ALA A CA 1
ATOM 696 C C . ALA A 1 91 ? 15.219 -6.154 -10.897 1.00 83.88 91 ALA A C 1
ATOM 698 O O . ALA A 1 91 ? 15.793 -5.950 -11.972 1.00 83.88 91 ALA A O 1
ATOM 699 N N . ALA A 1 92 ? 14.523 -5.201 -10.267 1.00 80.19 92 ALA A N 1
ATOM 700 C CA . ALA A 1 92 ? 14.428 -3.826 -10.750 1.00 80.19 92 ALA A CA 1
ATOM 701 C C . ALA A 1 92 ? 15.809 -3.148 -10.772 1.00 80.19 92 ALA A C 1
ATOM 703 O O . ALA A 1 92 ? 16.225 -2.638 -11.810 1.00 80.19 92 ALA A O 1
ATOM 704 N N . ALA A 1 93 ? 16.568 -3.236 -9.675 1.00 77.75 93 ALA A N 1
ATOM 705 C CA . ALA A 1 93 ? 17.905 -2.648 -9.575 1.00 77.75 93 ALA A CA 1
ATOM 706 C C . ALA A 1 93 ? 18.907 -3.254 -10.576 1.00 77.75 93 ALA A C 1
ATOM 708 O O . ALA A 1 93 ? 19.723 -2.533 -11.155 1.00 77.75 93 ALA A O 1
ATOM 709 N N . ALA A 1 94 ? 18.843 -4.569 -10.813 1.00 75.69 94 ALA A N 1
ATOM 710 C CA . ALA A 1 94 ? 19.689 -5.242 -11.800 1.00 75.69 94 ALA A CA 1
ATOM 711 C C . ALA A 1 94 ? 19.384 -4.785 -13.238 1.00 75.69 94 ALA A C 1
ATOM 713 O O . ALA A 1 94 ? 20.297 -4.636 -14.051 1.00 75.69 94 ALA A O 1
ATOM 714 N N . SER A 1 95 ? 18.109 -4.533 -13.545 1.00 65.06 95 SER A N 1
ATOM 715 C CA . SER A 1 95 ? 17.681 -4.021 -14.852 1.00 65.06 95 SER A CA 1
ATOM 716 C C . SER A 1 95 ? 18.134 -2.576 -15.080 1.00 65.06 95 SER A C 1
ATOM 718 O O . SER A 1 95 ? 18.555 -2.241 -16.186 1.00 65.06 95 SER A O 1
ATOM 720 N N . ASP A 1 96 ? 18.103 -1.743 -14.036 1.00 60.25 96 ASP A N 1
ATOM 721 C CA . ASP A 1 96 ? 18.531 -0.339 -14.098 1.00 60.25 96 ASP A CA 1
ATOM 722 C C . ASP A 1 96 ? 20.056 -0.197 -14.216 1.00 60.25 96 ASP A C 1
ATOM 724 O O . ASP A 1 96 ? 20.574 0.554 -15.043 1.00 60.25 96 ASP A O 1
ATOM 728 N N . SER A 1 97 ? 20.803 -1.010 -13.462 1.00 59.75 97 SER A N 1
ATOM 729 C CA . SER A 1 97 ? 22.275 -1.029 -13.514 1.00 59.75 97 SER A CA 1
ATOM 730 C C . SER A 1 97 ? 22.806 -1.381 -14.907 1.00 59.75 97 SER A C 1
ATOM 732 O O . SER A 1 97 ? 23.855 -0.890 -15.313 1.00 59.75 97 SER A O 1
ATOM 734 N N . ARG A 1 98 ? 22.059 -2.196 -15.664 1.00 59.66 98 ARG A N 1
ATOM 735 C CA . ARG A 1 98 ? 22.404 -2.591 -17.038 1.00 59.66 98 ARG A CA 1
ATOM 736 C C . ARG A 1 98 ? 22.079 -1.520 -18.087 1.00 59.66 98 ARG A C 1
ATOM 738 O O . ARG A 1 98 ? 22.430 -1.690 -19.246 1.00 59.66 98 ARG A O 1
ATOM 745 N N . ARG A 1 99 ? 21.363 -0.453 -17.720 1.00 57.66 99 ARG A N 1
ATOM 746 C CA . ARG A 1 99 ? 20.947 0.618 -18.644 1.00 57.66 99 ARG A CA 1
ATOM 747 C C . ARG A 1 99 ? 21.573 1.973 -18.347 1.00 57.66 99 ARG A C 1
ATOM 749 O O . ARG A 1 99 ? 21.600 2.821 -19.232 1.00 57.66 99 ARG A O 1
ATOM 756 N N . LEU A 1 100 ? 22.075 2.178 -17.133 1.00 61.59 100 LEU A N 1
ATOM 757 C CA . LEU A 1 100 ? 22.575 3.476 -16.680 1.00 61.59 100 LEU A CA 1
ATOM 758 C C . LEU A 1 100 ? 24.100 3.593 -16.670 1.00 61.59 100 LEU A C 1
ATOM 760 O O . LEU A 1 100 ? 24.622 4.625 -16.243 1.00 61.59 100 LEU A O 1
ATOM 764 N N . CYS A 1 101 ? 24.845 2.582 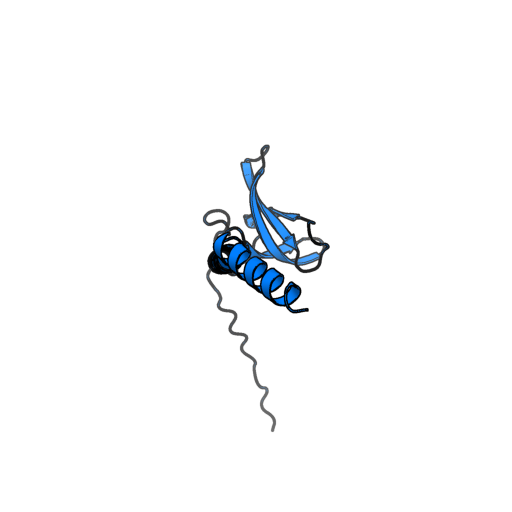-17.125 1.00 65.06 101 CYS A N 1
ATOM 765 C CA . CYS A 1 101 ? 26.287 2.747 -17.210 1.00 65.06 101 CYS A CA 1
ATOM 766 C C . CYS A 1 101 ? 26.643 3.589 -18.453 1.00 65.06 101 CYS A C 1
ATOM 768 O O . CYS A 1 101 ? 26.320 3.243 -19.591 1.00 65.06 101 CYS A O 1
ATOM 770 N N . LEU A 1 102 ? 27.297 4.738 -18.227 1.00 59.47 102 LEU A N 1
ATOM 771 C CA . LEU A 1 102 ? 27.759 5.644 -19.292 1.00 59.47 102 LEU A CA 1
ATOM 772 C C . LEU A 1 102 ? 28.608 4.919 -20.350 1.00 59.47 102 LEU A C 1
ATOM 774 O O . LEU A 1 102 ? 28.637 5.327 -21.510 1.00 59.47 102 LEU A O 1
ATOM 778 N N . THR A 1 103 ? 29.281 3.839 -19.954 1.00 65.25 103 THR A N 1
ATOM 779 C CA . THR A 1 103 ? 30.100 2.999 -20.829 1.00 65.25 103 THR A CA 1
ATOM 780 C C . THR A 1 103 ? 29.266 2.270 -21.890 1.00 65.25 103 THR A C 1
ATOM 782 O O . THR A 1 103 ? 29.684 2.219 -23.044 1.00 65.25 103 THR A O 1
ATOM 785 N N . ASP A 1 104 ? 28.065 1.784 -21.556 1.00 63.69 104 ASP A N 1
ATOM 786 C CA . ASP A 1 104 ? 27.175 1.121 -22.526 1.00 63.69 104 ASP A CA 1
ATOM 787 C C . ASP A 1 104 ? 26.572 2.129 -23.521 1.00 63.69 104 ASP A C 1
ATOM 789 O O . ASP A 1 104 ? 26.366 1.818 -24.700 1.00 63.69 104 ASP A O 1
ATOM 793 N N . TYR A 1 105 ? 26.346 3.371 -23.075 1.00 60.44 105 TYR A N 1
ATOM 794 C CA . TYR A 1 105 ? 25.891 4.464 -23.940 1.00 60.44 105 TYR A CA 1
ATOM 795 C C . TYR A 1 105 ? 26.988 4.935 -24.909 1.00 60.44 105 TYR A C 1
ATOM 797 O O . TYR A 1 105 ? 26.693 5.260 -26.058 1.00 60.44 105 TYR A O 1
ATOM 805 N N . SER A 1 106 ? 28.261 4.950 -24.488 1.00 63.41 106 SER A N 1
ATOM 806 C CA . SER A 1 106 ? 29.365 5.359 -25.370 1.00 63.41 106 SER A CA 1
ATOM 807 C C . SER A 1 106 ? 29.654 4.321 -26.457 1.00 63.41 106 SER A C 1
ATOM 809 O O . SER A 1 106 ? 29.894 4.700 -27.602 1.00 63.41 106 SER A O 1
ATOM 811 N N . GLY A 1 107 ? 29.559 3.026 -26.132 1.00 66.69 107 GLY A N 1
ATOM 812 C CA . GLY A 1 107 ? 29.726 1.942 -27.103 1.00 66.69 107 GLY A CA 1
ATOM 813 C C . GLY A 1 107 ? 28.633 1.950 -28.172 1.00 66.69 107 GLY A C 1
ATOM 814 O O . GLY A 1 107 ? 28.927 1.959 -29.364 1.00 66.69 107 GLY A O 1
ATOM 815 N N . THR A 1 108 ? 27.368 2.047 -27.753 1.00 67.44 108 THR A N 1
ATOM 816 C CA . THR A 1 108 ? 26.228 2.094 -28.683 1.00 67.44 108 THR A CA 1
ATOM 817 C C . THR A 1 108 ? 26.214 3.357 -29.545 1.00 67.44 108 THR A C 1
ATOM 819 O O . THR A 1 108 ? 25.931 3.265 -30.739 1.00 67.44 108 THR A O 1
ATOM 822 N N . LEU A 1 109 ? 26.574 4.524 -28.999 1.00 66.38 109 LEU A N 1
ATOM 823 C CA . LEU A 1 109 ? 26.715 5.755 -29.782 1.00 66.38 109 LEU A CA 1
ATOM 824 C C . LEU A 1 109 ? 27.882 5.668 -30.780 1.00 66.38 109 LEU A C 1
ATOM 826 O O . LEU A 1 109 ? 27.734 6.073 -31.931 1.00 66.38 109 LEU A O 1
ATOM 830 N N . ALA A 1 110 ? 29.030 5.116 -30.374 1.00 71.19 110 ALA A N 1
ATOM 831 C CA . ALA A 1 110 ? 30.180 4.935 -31.259 1.00 71.19 110 ALA A CA 1
ATOM 832 C C . ALA A 1 110 ? 29.877 3.970 -32.419 1.00 71.19 110 ALA A C 1
ATOM 834 O O . ALA A 1 110 ? 30.270 4.236 -33.559 1.00 71.19 110 ALA A O 1
ATOM 835 N N . ASP A 1 111 ? 29.140 2.891 -32.154 1.00 74.81 111 ASP A N 1
ATOM 836 C CA . ASP A 1 111 ? 28.704 1.942 -33.180 1.00 74.81 111 ASP A CA 1
ATOM 837 C C . ASP A 1 111 ? 27.654 2.549 -34.121 1.00 74.81 111 ASP A C 1
ATOM 839 O O . ASP A 1 111 ? 27.743 2.361 -35.336 1.00 74.81 111 ASP A O 1
ATOM 843 N N . GLN A 1 112 ? 26.714 3.352 -33.607 1.00 74.62 112 GLN A N 1
ATOM 844 C CA . GLN A 1 112 ? 25.748 4.086 -34.435 1.00 74.62 112 GLN A CA 1
ATOM 845 C C . GLN A 1 112 ? 26.424 5.124 -35.338 1.00 74.62 112 GLN A C 1
ATOM 847 O O . GLN A 1 112 ? 26.099 5.211 -36.521 1.00 74.62 112 GLN A O 1
ATOM 852 N N . LEU A 1 113 ? 27.400 5.875 -34.821 1.00 73.12 113 LEU A N 1
ATOM 853 C CA . LEU A 1 113 ? 28.166 6.842 -35.612 1.00 73.12 113 LEU A CA 1
ATOM 854 C C . LEU A 1 113 ? 29.029 6.151 -36.6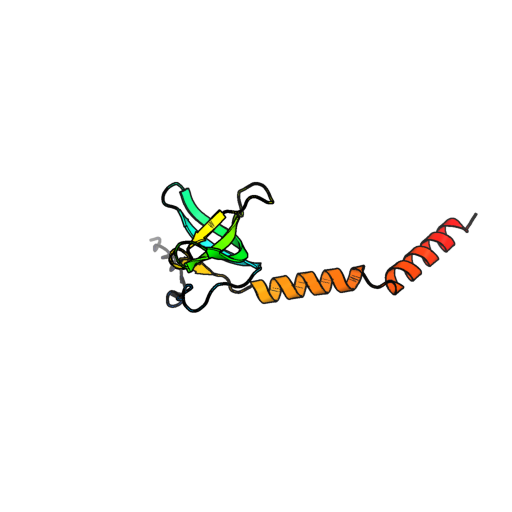80 1.00 73.12 113 LEU A C 1
ATOM 856 O O . LEU A 1 113 ? 29.132 6.646 -37.801 1.00 73.12 113 LEU A O 1
ATOM 860 N N . ARG A 1 114 ? 29.600 4.975 -36.380 1.00 74.50 114 ARG A N 1
ATOM 861 C CA . ARG A 1 114 ? 30.302 4.150 -37.380 1.00 74.50 114 ARG A CA 1
ATOM 862 C C . ARG A 1 114 ? 29.373 3.589 -38.451 1.00 74.50 114 ARG A C 1
ATOM 864 O O . ARG A 1 114 ? 29.778 3.519 -39.608 1.00 74.50 114 ARG A O 1
ATOM 871 N N . ALA A 1 115 ? 28.166 3.174 -38.077 1.00 73.81 115 ALA A N 1
ATOM 872 C CA . ALA A 1 115 ? 27.162 2.694 -39.020 1.00 73.81 115 ALA A CA 1
ATOM 873 C C . ALA A 1 115 ? 26.637 3.826 -39.921 1.00 73.81 115 ALA A C 1
ATOM 875 O O . ALA A 1 115 ? 26.441 3.607 -41.112 1.00 73.81 115 ALA A O 1
ATOM 876 N N . ALA A 1 116 ? 26.479 5.037 -39.379 1.00 73.50 116 ALA A N 1
ATOM 877 C CA . ALA A 1 116 ? 26.051 6.223 -40.121 1.00 73.50 116 ALA A CA 1
ATOM 878 C C . ALA A 1 116 ? 27.150 6.820 -41.023 1.00 73.50 116 ALA A C 1
ATOM 880 O O . ALA A 1 116 ? 26.837 7.459 -42.020 1.00 73.50 116 ALA A O 1
ATOM 881 N N . GLY A 1 117 ? 28.430 6.609 -40.697 1.00 65.00 117 GLY A N 1
ATOM 882 C CA . GLY A 1 117 ? 29.579 7.119 -41.457 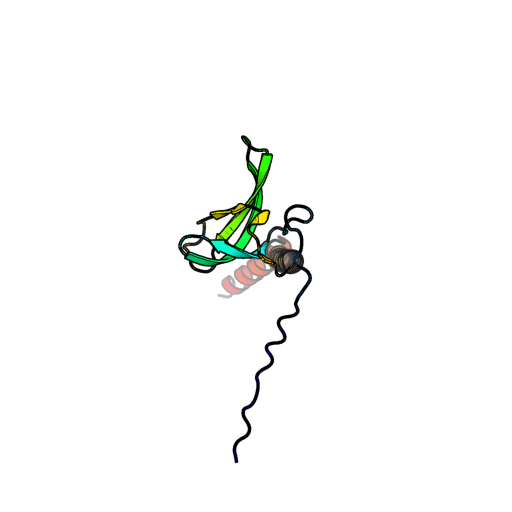1.00 65.00 117 GLY A CA 1
ATOM 883 C C . GLY A 1 117 ? 30.056 6.237 -42.620 1.00 65.00 117 GLY A C 1
ATOM 884 O O . GLY A 1 117 ? 31.121 6.503 -43.171 1.00 65.00 117 GLY A O 1
ATOM 885 N N . ARG A 1 118 ? 29.326 5.172 -42.980 1.00 55.25 118 ARG A N 1
ATOM 886 C CA . ARG A 1 118 ? 29.609 4.337 -44.162 1.00 55.25 118 ARG A CA 1
ATOM 887 C C . ARG A 1 118 ? 28.674 4.702 -45.322 1.00 55.25 118 ARG A C 1
ATOM 889 O O . ARG A 1 118 ? 27.752 3.956 -45.636 1.00 55.25 118 ARG A O 1
ATOM 896 N N . THR A 1 119 ? 28.952 5.830 -45.963 1.00 48.59 119 THR A N 1
ATOM 897 C CA . THR A 1 119 ? 28.540 6.194 -47.334 1.00 48.59 119 THR A CA 1
ATOM 898 C C . THR A 1 119 ? 29.711 6.896 -47.988 1.00 48.59 119 THR A C 1
ATOM 900 O O . THR A 1 119 ? 30.016 6.570 -49.151 1.00 48.59 119 THR A O 1
#

Secondary structure (DSSP, 8-state):
------------------TTTSPPPTT-EEEEEETTTEEEEEEEEEEEE-TTT--EEEEEEETTS-TT-EEEEEGGGEEEE---HHHHHHHHHHHHHTT--HHHHHHHHHHHHHHHT--

Radius of gyration: 22.65 Å; chains: 1; bounding box: 49×58×63 Å

Sequence (119 aa):
MNAPLKFEVIAAASKSRDFVMQPPQSLDRITFNTPDDGVMAGYVSVIRQHLGNGQRFAWVELDNELAGQFRGVPLADIIGCDNCGPARRQAAAASDSRRLCLTDYSGTLADQLRAAGRT

Foldseek 3Di:
DDDDDDPPPPPPPPPQDQCQVVPADFQKKFWFQDPVPGIFIFTFHDWDADPPPRFIWGFGDTPPDDPPDTDTHGSRRTRDIPSCRVVVVVVVVVVVVVPPDVVVVVVVVVVVVVVVPPD

pLDDT: mean 79.19, std 16.21, range [38.25, 95.38]